Protein AF-A0AAX0Q723-F1 (afdb_monomer)

Organism: NCBI:txid2193

Secondary structure (DSSP, 8-state):
----------HHHHHHHHHHHHHTT--HHHHHHHHHHHHHHHHHHH--PPPSS--SHHHHHHHHHHHHHHHHHHHHHHHHHHHHHHHHHHHHHHHHTS---------

Structure (mmCIF, N/CA/C/O backbone):
data_AF-A0AAX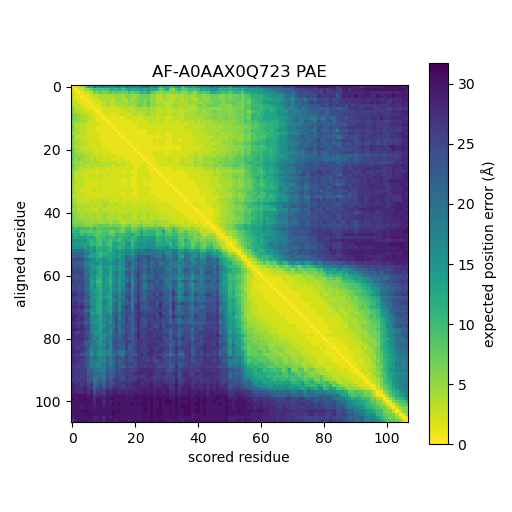0Q723-F1
#
_entry.id   AF-A0AAX0Q723-F1
#
loop_
_atom_site.group_PDB
_atom_site.id
_atom_site.type_symbol
_atom_site.label_atom_id
_atom_site.label_alt_id
_atom_site.label_comp_id
_atom_site.label_asym_id
_atom_site.label_entity_id
_atom_site.label_seq_id
_atom_site.pdbx_PDB_ins_code
_atom_site.Cartn_x
_atom_site.Cartn_y
_atom_site.Cartn_z
_atom_site.occupancy
_atom_site.B_iso_or_equiv
_atom_site.auth_seq_id
_atom_site.auth_comp_id
_atom_site.auth_asym_id
_atom_site.auth_atom_id
_atom_site.pdbx_PDB_model_num
ATOM 1 N N . MET A 1 1 ? -27.441 -0.575 0.785 1.00 50.56 1 MET A N 1
ATOM 2 C CA . MET A 1 1 ? -26.572 -0.688 -0.411 1.00 50.56 1 MET A CA 1
ATOM 3 C C . MET A 1 1 ? -25.172 -1.033 0.068 1.00 50.56 1 MET A C 1
ATOM 5 O O . MET A 1 1 ? -24.770 -0.476 1.078 1.00 50.56 1 MET A O 1
ATOM 9 N N . ALA A 1 2 ? -24.472 -1.953 -0.596 1.00 74.56 2 ALA A N 1
ATOM 10 C CA . ALA A 1 2 ? -23.093 -2.316 -0.260 1.00 74.56 2 ALA A CA 1
ATOM 11 C C . ALA A 1 2 ? -22.132 -1.666 -1.263 1.00 74.56 2 ALA A C 1
ATOM 13 O O . ALA A 1 2 ? -22.430 -1.627 -2.457 1.00 74.56 2 ALA A O 1
ATOM 14 N N . LEU A 1 3 ? -21.006 -1.149 -0.776 1.00 82.19 3 LEU A N 1
ATOM 15 C CA . LEU A 1 3 ? -19.986 -0.477 -1.579 1.00 82.19 3 LEU A CA 1
ATOM 16 C C . LEU A 1 3 ? -18.699 -1.298 -1.483 1.00 82.19 3 LEU A C 1
ATOM 18 O O . LEU A 1 3 ? -18.268 -1.643 -0.385 1.00 82.19 3 LEU A O 1
ATOM 22 N N . HIS A 1 4 ? -18.119 -1.663 -2.625 1.00 84.31 4 HIS A N 1
ATOM 23 C CA . HIS A 1 4 ? -16.868 -2.414 -2.657 1.00 84.31 4 HIS 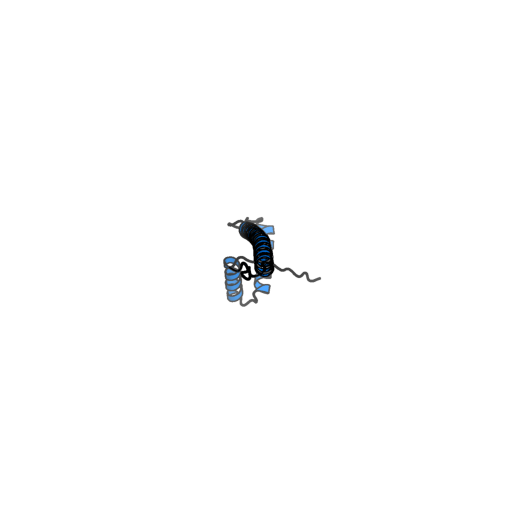A CA 1
ATOM 24 C C . HIS A 1 4 ? -15.686 -1.445 -2.679 1.00 84.31 4 HIS A C 1
ATOM 26 O O . HIS A 1 4 ? -15.652 -0.529 -3.499 1.00 84.31 4 HIS A O 1
ATOM 32 N N . LEU A 1 5 ? -14.723 -1.658 -1.784 1.00 80.56 5 LEU A N 1
ATOM 33 C CA . LEU A 1 5 ? -13.515 -0.849 -1.668 1.00 80.56 5 LEU A CA 1
ATOM 34 C C . LEU A 1 5 ? -12.288 -1.756 -1.754 1.00 80.56 5 LEU A C 1
ATOM 36 O O . LEU A 1 5 ? -12.228 -2.794 -1.100 1.00 80.56 5 LEU A O 1
ATOM 40 N N . SER A 1 6 ? -11.297 -1.328 -2.532 1.00 82.31 6 SER A N 1
ATOM 41 C CA . SER A 1 6 ? -10.004 -1.995 -2.676 1.00 82.31 6 SER A CA 1
ATOM 42 C C . SER A 1 6 ? -8.882 -1.000 -2.403 1.00 82.31 6 SER A C 1
ATOM 44 O O . SER A 1 6 ? -8.917 0.120 -2.914 1.00 82.31 6 SER A O 1
ATOM 46 N N . PHE A 1 7 ? -7.871 -1.400 -1.637 1.00 79.12 7 PHE A N 1
ATOM 47 C CA . PHE A 1 7 ? -6.725 -0.553 -1.317 1.00 79.12 7 PHE A CA 1
ATOM 48 C C . PHE A 1 7 ? -5.436 -1.367 -1.235 1.00 79.12 7 PHE A C 1
ATOM 50 O O . PHE A 1 7 ? -5.442 -2.540 -0.868 1.00 79.12 7 PHE A O 1
ATOM 57 N N . THR A 1 8 ? -4.324 -0.705 -1.540 1.00 80.56 8 THR A N 1
ATOM 58 C CA . THR A 1 8 ? -2.974 -1.238 -1.349 1.00 80.56 8 THR A CA 1
ATOM 59 C C . THR A 1 8 ? -2.442 -0.768 -0.000 1.00 80.56 8 THR A C 1
ATOM 61 O O . THR A 1 8 ? -2.597 0.404 0.355 1.00 80.56 8 THR A O 1
ATOM 64 N N . LEU A 1 9 ? -1.825 -1.678 0.753 1.00 79.06 9 LEU A N 1
ATOM 65 C CA . LEU A 1 9 ? -1.210 -1.393 2.047 1.00 79.06 9 LEU A CA 1
ATOM 66 C C . LEU A 1 9 ? 0.299 -1.606 1.967 1.00 79.06 9 LEU A C 1
ATOM 68 O O . LEU A 1 9 ? 0.760 -2.531 1.298 1.00 79.06 9 LEU A O 1
ATOM 72 N N . ASP A 1 10 ? 1.046 -0.788 2.703 1.00 79.88 10 ASP A N 1
ATOM 73 C CA . ASP A 1 10 ? 2.459 -1.052 2.958 1.00 79.88 10 ASP A CA 1
ATOM 74 C C . ASP A 1 10 ? 2.601 -2.363 3.760 1.00 79.88 10 ASP A C 1
ATOM 76 O O . ASP A 1 10 ? 1.749 -2.637 4.617 1.00 79.88 10 ASP A O 1
ATOM 80 N N . PRO A 1 11 ? 3.664 -3.164 3.546 1.00 83.12 11 PRO A N 1
ATOM 81 C CA . PRO A 1 11 ? 3.824 -4.462 4.208 1.00 83.12 11 PRO A CA 1
ATOM 82 C C . PRO A 1 11 ? 3.752 -4.387 5.738 1.00 83.12 11 PRO A C 1
ATOM 84 O O . PRO A 1 11 ? 3.088 -5.205 6.366 1.00 83.12 11 PRO A O 1
ATOM 87 N N . GLU A 1 12 ? 4.3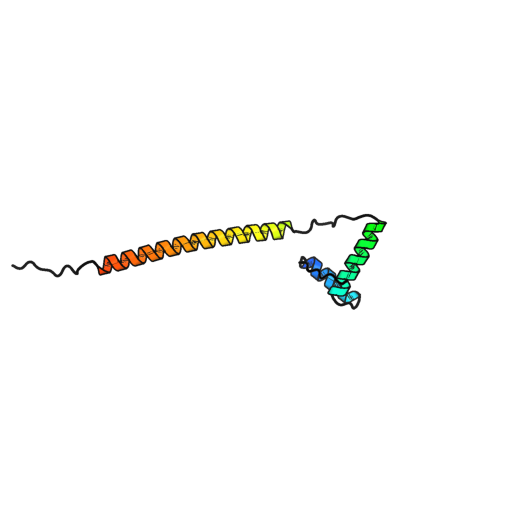63 -3.357 6.329 1.00 84.31 12 GLU A N 1
ATOM 88 C CA . GLU A 1 12 ? 4.351 -3.124 7.779 1.00 84.31 12 GLU A CA 1
ATOM 89 C C . GLU A 1 12 ? 2.926 -2.882 8.309 1.00 84.31 12 GLU A C 1
ATOM 91 O O . GLU A 1 12 ? 2.539 -3.383 9.365 1.00 84.31 12 GLU A O 1
ATOM 96 N N . LEU A 1 13 ? 2.103 -2.138 7.563 1.00 85.19 13 LEU A N 1
ATOM 97 C CA . LEU A 1 13 ? 0.715 -1.892 7.946 1.00 85.19 13 LEU A CA 1
ATOM 98 C C . LEU A 1 13 ? -0.140 -3.152 7.772 1.00 85.19 13 LEU A C 1
ATOM 100 O O . LEU A 1 13 ? -0.970 -3.437 8.633 1.00 85.19 13 LEU A O 1
ATOM 104 N N . ALA A 1 14 ? 0.077 -3.913 6.697 1.00 90.25 14 ALA A N 1
ATOM 105 C CA . ALA A 1 14 ? -0.602 -5.187 6.479 1.00 90.25 14 ALA A CA 1
ATOM 106 C C . ALA A 1 14 ? -0.307 -6.185 7.613 1.00 90.25 14 ALA A C 1
ATOM 108 O O . ALA A 1 14 ? -1.232 -6.794 8.149 1.00 90.25 14 ALA A O 1
ATOM 109 N N . GLU A 1 15 ? 0.949 -6.280 8.054 1.00 92.12 15 GLU A N 1
ATOM 110 C CA . GLU A 1 15 ? 1.336 -7.123 9.189 1.00 92.12 15 GLU A CA 1
ATOM 111 C C . GLU A 1 15 ? 0.664 -6.673 10.494 1.00 92.12 15 GLU A C 1
ATOM 113 O O . GLU A 1 15 ? 0.135 -7.493 11.248 1.00 92.12 15 GLU A O 1
ATOM 118 N N . ARG A 1 16 ? 0.604 -5.362 10.757 1.00 91.50 16 ARG A N 1
ATOM 119 C CA . ARG A 1 16 ? -0.100 -4.830 11.936 1.00 91.50 16 ARG A CA 1
ATOM 120 C C . ARG A 1 16 ? -1.591 -5.165 11.931 1.00 91.50 16 ARG A C 1
ATOM 122 O O . ARG A 1 16 ? -2.139 -5.483 12.988 1.00 91.50 16 ARG A O 1
ATOM 129 N N . VAL A 1 17 ? -2.235 -5.099 10.766 1.00 93.88 17 VAL A N 1
ATOM 130 C CA . VAL A 1 17 ? -3.635 -5.510 10.589 1.00 93.88 17 VAL A CA 1
ATOM 131 C C . VAL A 1 17 ? -3.787 -7.004 10.872 1.00 93.88 17 VAL A C 1
ATOM 133 O O . VAL A 1 17 ? -4.689 -7.378 11.614 1.00 93.88 17 VAL A O 1
ATOM 136 N N . ASP A 1 18 ? -2.883 -7.848 10.372 1.00 95.31 18 ASP A N 1
ATOM 137 C CA . ASP A 1 18 ? -2.910 -9.296 10.616 1.00 95.31 18 ASP A CA 1
ATOM 138 C C . ASP A 1 18 ? -2.739 -9.651 12.094 1.00 95.31 18 ASP A C 1
ATOM 140 O O . ASP A 1 18 ? -3.436 -10.522 12.618 1.00 95.31 18 ASP A O 1
ATOM 144 N N . ILE A 1 19 ? -1.837 -8.960 12.795 1.00 96.56 19 ILE A N 1
ATOM 145 C CA . ILE A 1 19 ? -1.654 -9.125 14.240 1.00 96.56 19 ILE A CA 1
ATOM 146 C C . ILE A 1 19 ? -2.937 -8.742 14.984 1.00 96.56 19 ILE A C 1
ATOM 148 O O . ILE A 1 19 ? -3.348 -9.454 15.901 1.00 96.56 19 ILE A O 1
ATOM 152 N N . PHE A 1 20 ? -3.572 -7.629 14.611 1.00 96.12 20 PHE A N 1
ATOM 153 C CA . PHE A 1 20 ? -4.838 -7.209 15.209 1.00 96.12 20 PHE A CA 1
ATOM 154 C C . PHE A 1 20 ? -5.959 -8.219 14.931 1.00 96.12 20 PHE A C 1
ATOM 156 O O . PHE A 1 20 ? -6.645 -8.622 15.867 1.00 96.12 20 PHE A O 1
ATOM 163 N N . ALA A 1 21 ? -6.092 -8.682 13.686 1.00 96.81 21 ALA A N 1
ATOM 164 C CA . ALA A 1 21 ? -7.092 -9.663 13.278 1.00 96.81 21 ALA A CA 1
ATOM 165 C C . ALA A 1 21 ? -6.959 -10.964 14.084 1.00 96.81 21 ALA A C 1
ATOM 167 O O . ALA A 1 21 ? -7.927 -11.413 14.689 1.00 96.81 21 ALA A O 1
ATOM 168 N N . LYS A 1 22 ? -5.734 -11.495 14.214 1.00 96.81 22 LYS A N 1
ATOM 169 C CA . LYS A 1 22 ? -5.453 -12.680 15.043 1.00 96.81 22 LYS A CA 1
ATOM 170 C C . LYS A 1 22 ? -5.800 -12.469 16.514 1.00 96.81 22 LYS A C 1
ATOM 172 O O . LYS A 1 22 ? -6.377 -13.355 17.128 1.00 96.81 22 LYS A O 1
ATOM 177 N N . LYS A 1 23 ? -5.453 -11.310 17.085 1.00 97.00 23 LYS A N 1
ATOM 178 C CA . LYS A 1 23 ? -5.747 -10.994 18.495 1.00 97.00 23 LYS A CA 1
ATOM 179 C C . LYS A 1 23 ? -7.242 -10.900 18.790 1.00 97.00 23 LYS A C 1
ATOM 181 O O . LYS A 1 23 ? -7.634 -11.134 19.924 1.00 97.00 23 LYS A O 1
ATOM 186 N N . GLN A 1 24 ? -8.034 -10.496 17.803 1.00 95.56 24 GLN A N 1
ATOM 187 C CA . GLN A 1 24 ? -9.480 -10.325 17.929 1.00 95.56 24 GLN A CA 1
ATOM 188 C C . GLN A 1 24 ? -10.269 -11.520 17.373 1.00 95.56 24 GLN A C 1
ATOM 190 O O . GLN A 1 24 ? -11.494 -11.469 17.375 1.00 95.56 24 GLN A O 1
ATOM 195 N N . GLU A 1 25 ? -9.579 -12.563 16.891 1.00 96.12 25 GLU A N 1
ATOM 196 C CA . GLU A 1 25 ? -10.170 -13.734 16.227 1.00 96.12 25 GLU A CA 1
ATOM 197 C C . GLU A 1 25 ? -11.078 -13.359 15.039 1.00 96.12 25 GLU A C 1
ATOM 199 O O . GLU A 1 25 ? -12.144 -13.932 14.833 1.00 96.12 25 GLU A O 1
ATOM 204 N N . LEU A 1 26 ? -10.646 -12.370 14.248 1.00 95.25 26 LEU A N 1
ATOM 205 C CA . LEU A 1 26 ? -11.382 -11.849 13.095 1.00 95.25 26 LEU A CA 1
ATOM 206 C C . LEU A 1 26 ? -10.701 -12.208 11.779 1.00 95.25 26 LEU A C 1
ATOM 208 O O . LEU A 1 26 ? -9.474 -12.286 11.685 1.00 95.25 26 LEU A O 1
ATOM 212 N N . GLU A 1 27 ? -11.506 -12.292 10.723 1.00 95.31 27 GLU A N 1
ATOM 213 C CA . GLU A 1 27 ? -10.999 -12.246 9.356 1.00 95.31 27 GLU A CA 1
ATOM 214 C C . GLU A 1 27 ? -10.376 -10.879 9.051 1.00 95.31 27 GLU A C 1
ATOM 216 O O . GLU A 1 27 ? -10.841 -9.837 9.521 1.00 95.31 27 GLU A O 1
ATOM 221 N N . ARG A 1 28 ? -9.344 -10.858 8.199 1.00 93.00 28 ARG A N 1
ATOM 222 C CA . ARG A 1 28 ? -8.595 -9.629 7.868 1.00 93.00 28 ARG A CA 1
ATOM 223 C C . ARG A 1 28 ? -9.505 -8.493 7.390 1.00 93.00 28 ARG A C 1
ATOM 225 O O . ARG A 1 28 ? -9.316 -7.344 7.783 1.00 93.00 28 ARG A O 1
ATOM 232 N N . ASN A 1 29 ? -10.486 -8.805 6.544 1.00 92.69 29 ASN A N 1
ATOM 233 C CA . ASN A 1 29 ? -11.406 -7.803 6.003 1.00 92.69 29 ASN A CA 1
ATOM 234 C C . ASN A 1 29 ? -12.324 -7.226 7.089 1.00 92.69 29 ASN A C 1
ATOM 236 O O . ASN A 1 29 ? -12.554 -6.021 7.108 1.00 92.69 29 ASN A O 1
ATOM 240 N N . GLU A 1 30 ? -12.807 -8.057 8.016 1.00 93.56 30 GLU A N 1
ATOM 241 C CA . GLU A 1 30 ? -13.622 -7.592 9.144 1.00 93.56 30 GLU A CA 1
ATOM 242 C C . GLU A 1 30 ? -12.788 -6.744 10.111 1.00 93.56 30 GLU A C 1
ATOM 244 O O . GLU A 1 30 ? -13.214 -5.671 10.534 1.00 93.56 30 GLU A O 1
ATOM 249 N N . ALA A 1 31 ? -11.558 -7.175 10.394 1.00 94.88 31 ALA A N 1
ATOM 250 C CA . ALA A 1 31 ? -10.602 -6.416 11.186 1.00 94.88 31 ALA A CA 1
ATOM 251 C C . ALA A 1 31 ? -10.334 -5.020 10.593 1.00 94.88 31 ALA A C 1
ATOM 253 O O . ALA A 1 31 ? -10.330 -4.031 11.325 1.00 94.88 31 ALA A O 1
ATOM 254 N N . LEU A 1 32 ? -10.158 -4.926 9.270 1.00 93.38 32 LEU A N 1
ATOM 255 C CA . LEU A 1 32 ? -9.993 -3.651 8.565 1.00 93.38 32 LEU A CA 1
ATOM 256 C C . LEU A 1 32 ? -11.212 -2.743 8.730 1.00 93.38 32 LEU A C 1
ATOM 258 O O . LEU A 1 32 ? -11.041 -1.563 9.025 1.00 93.38 32 LEU A O 1
ATOM 262 N N . LEU A 1 33 ? -12.424 -3.284 8.586 1.00 93.12 33 LEU A N 1
ATOM 263 C CA . LEU A 1 33 ? -13.653 -2.513 8.778 1.00 93.12 33 LEU A CA 1
ATOM 264 C C . LEU A 1 33 ? -13.764 -1.984 10.212 1.00 93.12 33 LEU A C 1
ATOM 266 O O . LEU A 1 33 ? -13.964 -0.785 10.388 1.00 93.12 33 LEU A O 1
ATOM 270 N N . ARG A 1 34 ? -13.511 -2.818 11.231 1.00 93.62 34 ARG A N 1
ATOM 271 C CA . ARG A 1 34 ? -13.541 -2.372 12.637 1.00 93.62 34 ARG A CA 1
ATOM 272 C C . ARG A 1 34 ? -12.509 -1.293 12.946 1.00 93.62 34 ARG A C 1
ATOM 274 O O . ARG A 1 34 ? -12.788 -0.373 13.710 1.00 93.62 34 ARG A O 1
ATOM 281 N N . LEU A 1 35 ? -11.313 -1.390 12.366 1.00 93.00 35 LEU A N 1
ATOM 282 C CA . LEU A 1 35 ? -10.279 -0.365 12.523 1.00 93.00 35 LEU A CA 1
ATOM 283 C C . LEU A 1 35 ? -10.683 0.957 11.855 1.00 93.00 35 LEU A C 1
ATOM 285 O O . LEU A 1 35 ? -10.410 2.020 12.411 1.00 93.00 35 LEU A O 1
ATOM 289 N N . ILE A 1 36 ? -11.341 0.902 10.692 1.00 92.00 36 ILE A N 1
ATOM 290 C CA . ILE A 1 36 ? -11.873 2.090 10.010 1.00 92.00 36 ILE A CA 1
ATOM 291 C C . ILE A 1 36 ? -12.987 2.724 10.848 1.00 92.00 36 ILE A C 1
ATOM 293 O O . ILE A 1 36 ? -12.935 3.923 11.106 1.00 92.00 36 ILE A O 1
ATOM 297 N N . GLU A 1 37 ? -13.953 1.934 11.316 1.00 92.62 37 GLU A N 1
ATOM 298 C CA . GLU A 1 37 ? -15.064 2.406 12.152 1.00 92.62 37 GLU A CA 1
ATOM 299 C C . GLU A 1 37 ? -14.563 3.031 13.460 1.00 92.62 37 GLU A C 1
ATOM 301 O O . GLU A 1 37 ? -14.934 4.156 13.790 1.00 92.62 37 GLU A O 1
ATOM 306 N N . GLY A 1 38 ? -13.655 2.355 14.170 1.00 91.94 38 GLY A N 1
ATOM 307 C CA . GLY A 1 38 ? -13.051 2.890 15.392 1.00 91.94 38 GLY A CA 1
ATOM 308 C C . GLY A 1 38 ? -12.250 4.171 15.144 1.00 91.94 38 GLY A C 1
ATOM 309 O O . GLY A 1 38 ? -12.318 5.107 15.939 1.00 91.94 38 GLY A O 1
ATOM 310 N N . GLY A 1 39 ? -11.538 4.242 14.015 1.00 89.38 39 GLY A N 1
ATOM 311 C CA . GLY A 1 39 ? -10.821 5.444 13.593 1.00 89.38 39 GLY A CA 1
ATOM 312 C C . GLY A 1 39 ? -11.750 6.620 13.281 1.00 89.38 39 GLY A C 1
ATOM 313 O O . GLY A 1 39 ? -11.426 7.750 13.640 1.00 89.38 39 GLY A O 1
ATOM 314 N N . LEU A 1 40 ? -12.911 6.368 12.666 1.00 90.75 40 LEU A N 1
ATOM 315 C CA . LEU A 1 40 ? -13.929 7.392 12.409 1.00 90.75 40 LEU A CA 1
ATOM 316 C C . LEU A 1 40 ? -14.518 7.930 13.715 1.00 90.75 40 LEU A C 1
ATOM 318 O O . LEU A 1 40 ? -14.532 9.142 13.912 1.00 90.75 40 LEU A O 1
ATOM 322 N N . VAL A 1 41 ? -14.906 7.047 14.641 1.00 92.00 41 VAL A N 1
ATOM 323 C CA . VAL A 1 41 ? -15.425 7.448 15.962 1.00 92.00 41 VAL A CA 1
ATOM 324 C C . VAL A 1 41 ? -14.396 8.288 16.721 1.00 92.00 41 VAL A C 1
ATOM 326 O O . VAL A 1 41 ? -14.728 9.325 17.293 1.00 92.00 41 VAL A O 1
ATOM 329 N N . GLN A 1 42 ? -13.126 7.878 16.701 1.00 89.25 42 GLN A N 1
ATOM 330 C CA . GLN A 1 42 ? -12.055 8.641 17.336 1.00 89.25 42 GLN A CA 1
ATOM 331 C C . GLN A 1 42 ? -11.858 10.012 16.673 1.00 89.25 42 GLN A C 1
ATOM 333 O O . GLN A 1 42 ? -11.669 11.007 17.374 1.00 89.25 42 GLN A O 1
ATOM 338 N N . ALA A 1 43 ? -11.921 10.077 15.341 1.00 88.06 43 ALA A N 1
ATOM 339 C CA . ALA A 1 43 ? -11.786 11.320 14.592 1.00 88.06 43 ALA A CA 1
ATOM 340 C C . ALA A 1 43 ? -12.935 12.302 14.866 1.00 88.06 43 ALA A C 1
ATOM 342 O O . ALA A 1 43 ? -12.693 13.504 14.953 1.00 88.06 43 ALA A O 1
ATOM 343 N N . GLU A 1 44 ? -14.162 11.810 15.039 1.00 89.75 44 GLU A N 1
ATOM 344 C CA . GLU A 1 44 ? -15.320 12.631 15.414 1.00 89.75 44 GLU A CA 1
ATOM 345 C C . GLU A 1 44 ? -15.187 13.207 16.830 1.00 89.75 44 GLU A C 1
ATOM 347 O O . GLU A 1 44 ? -15.578 14.347 17.073 1.00 89.75 44 GLU A O 1
ATOM 352 N N . GLN A 1 45 ? -14.611 12.444 17.763 1.00 89.06 45 GLN A N 1
ATOM 353 C CA . GLN A 1 45 ? -14.488 12.850 19.167 1.00 89.06 45 GLN A CA 1
ATOM 354 C C . GLN A 1 45 ? -13.291 13.767 19.438 1.00 89.06 45 GLN A C 1
ATOM 356 O O . GLN A 1 45 ? -13.406 14.725 20.200 1.00 89.06 45 GLN A O 1
ATOM 361 N N . ALA A 1 46 ? -12.132 13.452 18.860 1.00 87.00 46 ALA A N 1
ATOM 362 C CA . ALA A 1 46 ? -10.853 14.080 19.198 1.00 87.00 46 ALA A CA 1
ATOM 363 C C . ALA A 1 46 ? -10.186 14.795 18.010 1.00 87.00 46 ALA A C 1
ATOM 365 O O . ALA A 1 46 ? -9.098 15.354 18.158 1.00 87.00 46 ALA A O 1
ATOM 366 N N . GLY A 1 47 ? -10.828 14.792 16.840 1.00 81.62 47 GLY A N 1
ATOM 367 C CA . GLY A 1 47 ? -10.240 15.270 15.596 1.00 81.62 47 GLY A CA 1
ATOM 368 C C . GLY A 1 47 ? -9.317 14.239 14.942 1.00 81.62 47 GLY A C 1
ATOM 369 O O . GLY A 1 47 ? -8.913 13.235 15.531 1.00 81.62 47 GLY A O 1
ATOM 370 N N . ILE A 1 48 ? -8.974 14.487 13.679 1.00 77.75 48 ILE A N 1
ATOM 371 C CA . ILE A 1 48 ? -8.074 13.614 12.923 1.00 77.75 48 ILE A CA 1
ATOM 372 C C . ILE A 1 48 ? -6.639 13.870 13.386 1.00 77.75 48 ILE A C 1
ATOM 374 O O . ILE A 1 48 ? -6.059 14.919 13.104 1.00 77.75 48 ILE A O 1
ATOM 378 N N . VAL A 1 49 ? -6.039 12.882 14.048 1.00 72.50 49 VAL A N 1
ATOM 379 C CA . VAL A 1 49 ? -4.594 12.877 14.286 1.00 72.50 49 VAL A CA 1
ATOM 380 C C . VAL A 1 49 ? -3.914 12.450 12.992 1.00 72.50 49 VAL A C 1
ATOM 382 O O . VAL A 1 49 ? -4.110 11.330 12.515 1.00 72.50 49 VAL A O 1
A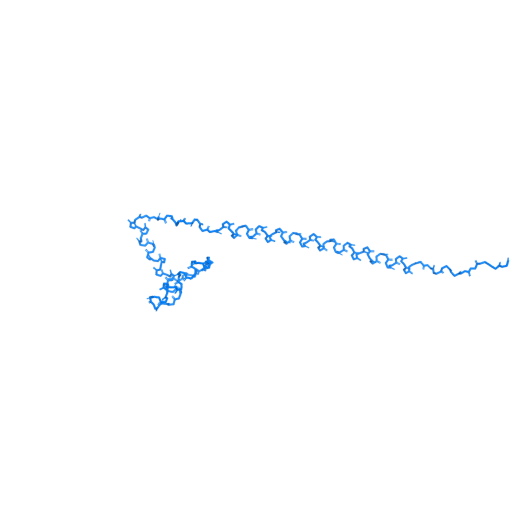TOM 385 N N . ALA A 1 50 ? -3.123 13.350 12.407 1.00 67.12 50 ALA A N 1
ATOM 386 C CA . ALA A 1 50 ? -2.318 13.012 11.244 1.00 67.12 50 ALA A CA 1
ATOM 387 C C . ALA A 1 50 ? -1.415 11.813 11.591 1.00 67.12 50 ALA A C 1
ATOM 389 O O . ALA A 1 50 ? -0.766 11.826 12.642 1.00 67.12 50 ALA A O 1
ATOM 390 N N . PRO A 1 51 ? -1.374 10.760 10.754 1.00 65.75 51 PRO A N 1
ATOM 391 C CA . PRO A 1 51 ? -0.517 9.621 11.029 1.00 65.75 51 PRO A CA 1
ATOM 392 C C . PRO A 1 51 ? 0.945 10.086 11.148 1.00 65.75 51 PRO A C 1
ATOM 394 O O . PRO A 1 51 ? 1.367 10.967 10.398 1.00 65.75 51 PRO A O 1
ATOM 397 N N . PRO A 1 52 ? 1.746 9.477 12.044 1.00 60.94 52 PRO A N 1
ATOM 398 C CA . PRO A 1 52 ? 3.130 9.892 12.316 1.00 60.94 52 PRO A CA 1
ATOM 399 C C . PRO A 1 52 ? 4.064 9.782 11.098 1.00 60.94 52 PRO A C 1
ATOM 401 O O . PRO A 1 52 ? 5.182 10.288 11.116 1.00 60.94 52 PRO A O 1
ATOM 404 N N . ARG A 1 53 ? 3.604 9.127 10.029 1.00 57.22 53 ARG A N 1
ATOM 405 C CA . ARG A 1 53 ? 4.247 9.066 8.721 1.00 57.22 53 ARG A CA 1
ATOM 406 C C . ARG A 1 53 ? 3.197 9.424 7.672 1.00 57.22 53 ARG A C 1
ATOM 408 O O . ARG A 1 53 ? 2.167 8.751 7.590 1.00 57.22 53 ARG A O 1
ATOM 415 N N . GLU A 1 54 ? 3.459 10.446 6.855 1.00 56.34 54 GLU A N 1
ATOM 416 C CA . GLU A 1 54 ? 2.754 10.594 5.578 1.00 56.34 54 GLU A CA 1
ATOM 417 C C . GLU A 1 54 ? 2.928 9.272 4.822 1.00 56.34 54 GLU A C 1
ATOM 419 O O . GLU A 1 54 ? 4.060 8.835 4.601 1.00 56.34 54 GLU A O 1
ATOM 424 N N . ARG A 1 55 ? 1.816 8.601 4.486 1.00 58.69 55 ARG A N 1
ATOM 425 C CA . ARG A 1 55 ? 1.835 7.372 3.682 1.00 58.69 55 ARG A CA 1
ATOM 426 C C . ARG A 1 55 ? 2.760 7.579 2.492 1.00 58.69 55 ARG A C 1
ATOM 428 O O . ARG A 1 55 ? 2.685 8.616 1.827 1.00 58.69 55 ARG A O 1
ATOM 435 N N . SER A 1 56 ? 3.591 6.586 2.195 1.00 55.19 56 SER A N 1
ATOM 436 C CA . SER A 1 56 ? 4.577 6.665 1.121 1.00 55.19 56 SER A CA 1
ATOM 437 C C . SER A 1 56 ? 3.954 6.541 -0.279 1.00 55.19 56 SER A C 1
ATOM 439 O O . SER A 1 56 ? 4.445 5.851 -1.165 1.00 55.19 56 SER A O 1
ATOM 441 N N . PHE A 1 57 ? 2.881 7.290 -0.544 1.00 55.34 57 PHE A N 1
ATOM 442 C CA . PHE A 1 57 ? 2.417 7.561 -1.903 1.00 55.34 57 PHE A CA 1
ATOM 443 C C . PHE A 1 57 ? 3.515 8.228 -2.753 1.00 55.34 57 PHE A C 1
ATOM 445 O O . PHE A 1 57 ? 3.506 8.138 -3.978 1.00 55.34 57 PHE A O 1
ATOM 452 N N . LYS A 1 58 ? 4.515 8.852 -2.113 1.00 55.31 58 LYS A N 1
ATOM 453 C CA . LYS A 1 58 ? 5.742 9.306 -2.778 1.00 55.31 58 LYS A CA 1
ATOM 454 C C . LYS A 1 58 ? 6.596 8.144 -3.293 1.00 55.31 58 LYS A C 1
ATOM 456 O O . LYS A 1 58 ? 7.188 8.292 -4.358 1.00 55.31 58 LYS A O 1
ATOM 461 N N . GLU A 1 59 ? 6.661 7.004 -2.605 1.00 58.28 59 GLU A N 1
ATOM 462 C CA . GLU A 1 59 ? 7.366 5.821 -3.115 1.00 58.28 59 GLU A CA 1
ATOM 463 C C . GLU A 1 59 ? 6.639 5.196 -4.293 1.00 58.28 59 GLU A C 1
ATOM 465 O O . GLU A 1 59 ? 7.294 4.898 -5.283 1.00 58.28 59 GLU A O 1
ATOM 470 N N . THR A 1 60 ? 5.311 5.077 -4.261 1.00 66.69 60 THR A N 1
ATOM 471 C CA . THR A 1 60 ? 4.559 4.565 -5.421 1.00 66.69 60 THR A CA 1
ATOM 472 C C . THR A 1 60 ? 4.645 5.510 -6.617 1.00 66.69 60 THR A C 1
ATOM 474 O O . THR A 1 60 ? 4.909 5.056 -7.728 1.00 66.69 60 THR A O 1
ATOM 477 N N . ALA A 1 61 ? 4.553 6.827 -6.409 1.00 69.12 61 ALA A N 1
ATOM 478 C CA . ALA A 1 61 ? 4.797 7.811 -7.465 1.00 69.12 61 ALA A CA 1
ATOM 479 C C . ALA A 1 61 ? 6.238 7.742 -8.011 1.00 69.12 61 ALA A C 1
ATOM 481 O O . ALA A 1 61 ? 6.463 7.857 -9.218 1.00 69.12 61 ALA A O 1
ATOM 482 N N . ARG A 1 62 ? 7.230 7.512 -7.141 1.00 76.00 62 ARG A N 1
ATOM 483 C CA . ARG A 1 62 ? 8.634 7.317 -7.537 1.00 76.00 62 ARG A CA 1
ATOM 484 C C . ARG A 1 62 ? 8.836 6.005 -8.292 1.00 76.00 62 ARG A C 1
ATOM 486 O O . ARG A 1 62 ? 9.564 5.996 -9.278 1.00 76.00 62 ARG A O 1
ATOM 493 N N . MET A 1 63 ? 8.188 4.922 -7.869 1.00 77.75 63 MET A N 1
ATOM 494 C CA . MET A 1 63 ? 8.206 3.633 -8.560 1.00 77.75 63 MET A CA 1
ATOM 495 C C . MET A 1 63 ? 7.575 3.759 -9.942 1.00 77.75 63 MET A C 1
ATOM 497 O O . MET A 1 63 ? 8.193 3.332 -10.911 1.00 77.75 63 MET A O 1
ATOM 501 N N . GLN A 1 64 ? 6.422 4.425 -10.058 1.00 82.56 64 GLN A N 1
ATOM 502 C CA . GLN A 1 64 ? 5.781 4.674 -11.348 1.00 82.56 64 GLN A CA 1
ATOM 503 C C . GLN A 1 64 ? 6.701 5.474 -12.275 1.00 82.56 64 GLN A C 1
ATOM 505 O O . GLN A 1 64 ? 6.949 5.055 -13.400 1.00 82.56 64 GLN A O 1
ATOM 510 N N . LYS A 1 65 ? 7.311 6.559 -11.778 1.00 87.12 65 LYS A N 1
ATOM 511 C CA . LYS A 1 65 ? 8.281 7.347 -12.554 1.00 87.12 65 LYS A CA 1
ATOM 512 C C . LYS A 1 65 ? 9.479 6.508 -13.018 1.00 87.12 65 LYS A C 1
ATOM 514 O O . LYS A 1 65 ? 9.942 6.667 -14.147 1.00 87.12 65 LYS A O 1
ATOM 519 N N . ASN A 1 66 ? 9.988 5.626 -12.158 1.00 88.44 66 ASN A N 1
ATOM 520 C CA . ASN A 1 66 ? 11.099 4.737 -12.495 1.00 88.44 66 ASN A CA 1
ATOM 521 C C . ASN A 1 66 ? 10.696 3.697 -13.553 1.00 88.44 66 ASN A C 1
ATOM 523 O O . ASN A 1 66 ? 11.474 3.433 -14.467 1.00 88.44 66 ASN A O 1
ATOM 527 N N . ILE A 1 67 ? 9.486 3.138 -13.460 1.00 93.06 67 ILE A N 1
ATOM 528 C CA . ILE A 1 67 ? 8.928 2.212 -14.455 1.00 93.06 67 ILE A CA 1
ATOM 529 C C . ILE A 1 67 ? 8.760 2.924 -15.799 1.00 93.06 67 ILE A C 1
ATOM 531 O O . ILE A 1 67 ? 9.214 2.407 -16.817 1.00 93.06 67 ILE A O 1
ATOM 535 N N . ASP A 1 68 ? 8.200 4.133 -15.808 1.00 92.81 68 ASP A N 1
ATOM 536 C CA . ASP A 1 68 ? 8.019 4.917 -17.032 1.00 92.81 68 ASP A CA 1
ATOM 537 C C . ASP A 1 68 ? 9.363 5.220 -17.715 1.00 92.81 68 ASP A C 1
ATOM 539 O O . ASP A 1 68 ? 9.471 5.162 -18.942 1.00 92.81 68 ASP A O 1
ATOM 543 N N . MET A 1 69 ? 10.415 5.505 -16.936 1.00 94.06 69 MET A N 1
ATOM 544 C CA . MET A 1 69 ? 11.777 5.652 -17.461 1.00 94.06 69 MET A CA 1
ATOM 545 C C . MET A 1 69 ? 12.327 4.343 -18.039 1.00 94.06 69 MET A C 1
ATOM 547 O O . MET A 1 69 ? 12.901 4.358 -19.126 1.00 94.06 69 MET A O 1
ATOM 551 N N . LEU A 1 70 ? 12.142 3.211 -17.353 1.00 95.06 70 LEU A N 1
ATOM 552 C CA . LEU A 1 70 ? 12.592 1.906 -17.847 1.00 95.06 70 LEU A CA 1
ATOM 553 C C . LEU A 1 70 ? 11.911 1.530 -19.165 1.00 95.06 70 LEU A C 1
ATOM 555 O O . LEU A 1 70 ? 12.584 1.078 -20.088 1.00 95.06 70 LEU A O 1
ATOM 559 N N . VAL A 1 71 ? 10.601 1.761 -19.279 1.00 95.62 71 VAL A N 1
ATOM 560 C CA . VAL A 1 71 ? 9.841 1.508 -20.512 1.00 95.62 71 VAL A CA 1
ATOM 561 C C . VAL A 1 71 ? 10.396 2.335 -21.672 1.00 95.62 71 VAL A C 1
ATOM 563 O O . VAL A 1 71 ? 10.639 1.786 -22.745 1.00 95.62 71 VAL A O 1
ATOM 566 N N . ARG A 1 72 ? 10.678 3.627 -21.451 1.00 94.56 72 ARG A N 1
ATOM 567 C CA . ARG A 1 72 ? 11.284 4.495 -22.478 1.00 94.56 72 ARG A CA 1
ATOM 568 C C . ARG A 1 72 ? 12.652 3.990 -22.927 1.00 94.56 72 ARG A C 1
ATOM 570 O O . ARG A 1 72 ? 12.887 3.888 -24.127 1.00 94.56 72 ARG A O 1
ATOM 577 N N . ASN A 1 73 ? 13.514 3.615 -21.983 1.00 94.56 73 ASN A N 1
A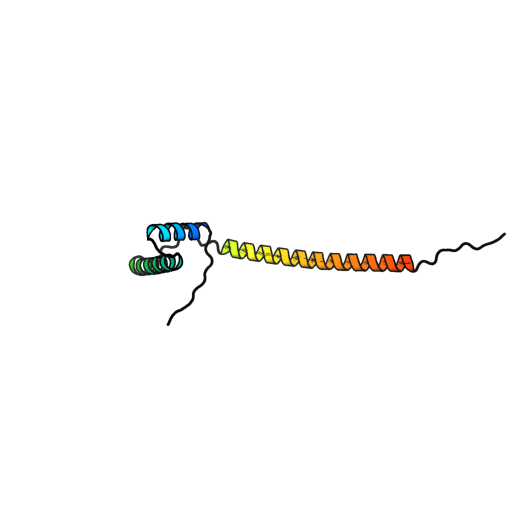TOM 578 C CA . ASN A 1 73 ? 14.847 3.098 -22.297 1.00 94.56 73 ASN A CA 1
ATOM 579 C C . ASN A 1 73 ? 14.773 1.785 -23.096 1.00 94.56 73 ASN A C 1
ATOM 581 O O . ASN A 1 73 ? 15.545 1.578 -24.029 1.00 94.56 73 ASN A O 1
ATOM 585 N N . ILE A 1 74 ? 13.826 0.900 -22.765 1.00 95.00 74 ILE A N 1
ATOM 586 C CA . ILE A 1 74 ? 13.595 -0.344 -23.513 1.00 95.00 74 ILE A CA 1
ATOM 587 C C . ILE A 1 74 ? 13.109 -0.045 -24.937 1.00 95.00 74 ILE A C 1
ATOM 589 O O . ILE A 1 74 ? 13.551 -0.699 -25.884 1.00 95.00 74 ILE A O 1
ATOM 593 N N . ASP A 1 75 ? 12.229 0.939 -25.115 1.00 94.12 75 ASP A N 1
ATOM 594 C CA . ASP A 1 75 ? 11.756 1.344 -26.441 1.00 94.12 75 ASP A CA 1
ATOM 595 C C . ASP A 1 75 ? 12.867 1.954 -27.303 1.00 94.12 75 ASP A C 1
ATOM 597 O O . ASP A 1 75 ? 12.925 1.693 -28.508 1.00 94.12 75 ASP A O 1
ATOM 601 N N . GLU A 1 76 ? 13.767 2.737 -26.709 1.00 93.94 76 GLU A N 1
ATOM 602 C CA . GLU A 1 76 ? 14.962 3.248 -27.386 1.00 93.94 76 GLU A CA 1
ATOM 603 C C . GLU A 1 76 ? 15.891 2.107 -27.802 1.00 93.94 76 GLU A C 1
ATOM 605 O O . GLU A 1 76 ? 16.222 1.987 -28.984 1.00 93.94 76 GLU A O 1
ATOM 610 N N . LEU A 1 77 ? 16.186 1.181 -26.887 1.00 94.06 77 LEU A N 1
ATOM 611 C CA . LEU A 1 77 ? 17.006 0.006 -27.179 1.00 94.06 77 LEU A CA 1
ATOM 612 C C . LEU A 1 77 ? 16.391 -0.854 -28.296 1.00 94.06 77 LEU A C 1
ATOM 614 O O . LEU A 1 77 ? 17.080 -1.311 -29.206 1.00 94.06 77 LEU A O 1
ATOM 618 N N . LYS A 1 78 ? 15.066 -1.027 -28.302 1.00 93.56 78 LYS A N 1
ATOM 619 C CA . LYS A 1 78 ? 14.351 -1.750 -29.364 1.00 93.56 78 LYS A CA 1
ATOM 620 C C . LYS A 1 78 ? 14.508 -1.080 -30.732 1.00 93.56 78 LYS A C 1
ATOM 622 O O . LYS A 1 78 ? 14.587 -1.782 -31.744 1.00 93.56 78 LYS A O 1
ATOM 627 N N . LYS A 1 79 ? 14.540 0.256 -30.792 1.00 93.50 79 LYS A N 1
ATOM 628 C CA . LYS A 1 79 ? 14.792 0.998 -32.040 1.00 93.50 79 LYS A CA 1
ATOM 629 C C . LYS A 1 79 ? 16.221 0.773 -32.522 1.00 93.50 79 LYS A C 1
ATOM 631 O O . LYS A 1 79 ? 16.400 0.443 -33.693 1.00 93.50 79 LYS A O 1
ATOM 636 N N . GLU A 1 80 ? 17.206 0.871 -31.636 1.00 91.88 80 GLU A N 1
ATOM 637 C CA . GLU A 1 80 ? 18.614 0.625 -31.974 1.00 91.88 80 GLU A CA 1
ATOM 638 C C . GLU A 1 80 ? 18.835 -0.801 -32.488 1.00 91.88 80 GLU A C 1
ATOM 640 O O . GLU A 1 80 ? 19.436 -1.000 -33.544 1.00 91.88 80 GLU A O 1
ATOM 645 N N . VAL A 1 81 ? 18.249 -1.798 -31.819 1.00 93.81 81 VAL A N 1
ATOM 646 C CA . VAL A 1 81 ? 18.313 -3.202 -32.246 1.00 93.81 81 VAL A CA 1
ATOM 647 C C . VAL A 1 81 ? 17.714 -3.389 -33.643 1.00 93.81 81 VAL A C 1
ATOM 649 O O . VAL A 1 81 ? 18.283 -4.122 -34.453 1.00 93.81 81 VAL A O 1
ATOM 652 N N . ARG A 1 82 ? 16.592 -2.729 -33.971 1.00 91.69 82 ARG A N 1
ATOM 653 C CA . ARG A 1 82 ? 16.017 -2.778 -35.331 1.00 91.69 82 ARG A CA 1
ATOM 654 C C . ARG A 1 82 ? 16.955 -2.176 -36.372 1.00 91.69 82 ARG A C 1
ATOM 656 O O . ARG A 1 82 ? 17.107 -2.755 -37.445 1.00 91.69 82 ARG A O 1
ATOM 663 N N . VAL A 1 83 ? 17.577 -1.041 -36.059 1.00 92.12 83 VAL A N 1
ATOM 664 C CA . VAL A 1 83 ? 18.542 -0.382 -36.948 1.00 92.12 83 VAL A CA 1
ATOM 665 C C . VAL A 1 83 ? 19.745 -1.292 -37.191 1.00 92.12 83 VAL A C 1
ATOM 667 O O . VAL A 1 83 ? 20.110 -1.518 -38.344 1.00 92.12 83 VAL A O 1
ATOM 670 N N . MET A 1 84 ? 20.303 -1.896 -36.138 1.00 90.88 84 MET A N 1
ATOM 671 C CA . MET A 1 84 ? 21.394 -2.865 -36.267 1.00 90.88 84 MET A CA 1
ATOM 672 C C . MET A 1 84 ? 21.003 -4.064 -37.134 1.00 90.88 84 MET A C 1
ATOM 674 O O . MET A 1 84 ? 21.758 -4.437 -38.029 1.00 90.88 84 MET A O 1
ATOM 678 N N . HIS A 1 85 ? 19.818 -4.645 -36.922 1.00 89.75 85 HIS A N 1
ATOM 679 C CA . HIS A 1 85 ? 19.330 -5.747 -37.758 1.00 89.75 85 HIS A CA 1
ATOM 680 C C . HIS A 1 85 ? 19.217 -5.343 -39.232 1.00 89.75 85 HIS A C 1
ATOM 682 O O . HIS A 1 85 ? 19.606 -6.112 -40.109 1.00 89.75 85 HIS A O 1
ATOM 688 N N . HIS A 1 86 ? 18.720 -4.137 -39.514 1.00 88.56 86 HIS A N 1
ATOM 689 C CA . HIS A 1 86 ? 18.622 -3.635 -40.881 1.00 88.56 86 HIS A CA 1
ATOM 690 C C . HIS A 1 86 ? 20.003 -3.476 -41.535 1.00 88.56 86 HIS A C 1
ATOM 692 O O . HIS A 1 86 ? 20.211 -3.957 -42.646 1.00 88.56 86 HIS A O 1
ATOM 698 N N . LEU A 1 87 ? 20.967 -2.888 -40.822 1.00 88.75 87 LEU A N 1
ATOM 699 C CA . LEU A 1 87 ? 22.358 -2.761 -41.272 1.00 88.75 87 LEU A CA 1
ATOM 700 C C . LEU A 1 87 ? 23.011 -4.120 -41.549 1.00 88.75 87 LEU A C 1
ATOM 702 O O . LEU A 1 87 ? 23.661 -4.287 -42.579 1.00 88.75 87 LEU A O 1
ATOM 706 N N . LEU A 1 88 ? 22.811 -5.099 -40.664 1.00 89.31 88 LEU A N 1
ATOM 707 C CA . LEU A 1 88 ? 23.333 -6.454 -40.853 1.00 89.31 88 LEU A CA 1
ATOM 708 C C . LEU A 1 88 ? 22.739 -7.128 -42.094 1.00 89.31 88 LEU A C 1
ATOM 710 O O . LEU A 1 88 ? 23.462 -7.812 -42.816 1.00 89.31 88 LEU A O 1
ATOM 714 N N . ASN A 1 89 ? 21.449 -6.928 -42.366 1.00 86.44 89 ASN A N 1
ATOM 715 C CA . ASN A 1 89 ? 20.815 -7.459 -43.572 1.00 86.44 89 ASN A CA 1
ATOM 716 C C . ASN A 1 89 ? 21.371 -6.791 -44.835 1.00 86.44 89 ASN A C 1
ATOM 718 O O . ASN A 1 89 ? 21.797 -7.494 -45.744 1.00 86.44 89 ASN A O 1
ATOM 722 N N . LEU A 1 90 ? 21.493 -5.460 -44.848 1.00 88.12 90 LEU A N 1
ATOM 723 C CA . LEU A 1 90 ? 22.098 -4.734 -45.970 1.00 88.12 90 LEU A CA 1
ATOM 724 C C . LEU A 1 90 ? 23.539 -5.184 -46.247 1.00 88.12 90 LEU A C 1
ATOM 726 O O . LEU A 1 90 ? 23.934 -5.317 -47.403 1.00 88.12 90 LEU A O 1
ATOM 730 N N . GLN A 1 91 ? 24.334 -5.446 -45.205 1.00 82.75 91 GLN A N 1
ATOM 731 C CA . GLN A 1 91 ? 25.692 -5.972 -45.363 1.00 82.75 91 GLN A CA 1
ATOM 732 C C . GLN A 1 91 ? 25.708 -7.392 -45.935 1.00 82.75 91 GLN A C 1
ATOM 734 O O . GLN A 1 91 ? 26.546 -7.688 -46.787 1.00 82.75 91 GLN A O 1
ATOM 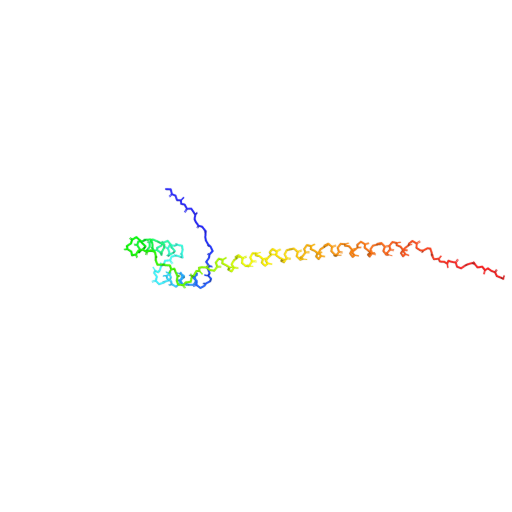739 N N . LYS A 1 92 ? 24.793 -8.264 -45.496 1.00 82.69 92 LYS A N 1
ATOM 740 C CA . LYS A 1 92 ? 24.646 -9.618 -46.049 1.00 82.69 92 LYS A CA 1
ATOM 741 C C . LYS A 1 92 ? 24.251 -9.577 -47.523 1.00 82.69 92 LYS A C 1
ATOM 743 O O . LYS A 1 92 ? 24.870 -10.273 -48.325 1.00 82.69 92 LYS A O 1
ATOM 748 N N . ASP A 1 93 ? 23.301 -8.722 -47.884 1.00 80.56 93 ASP A N 1
ATOM 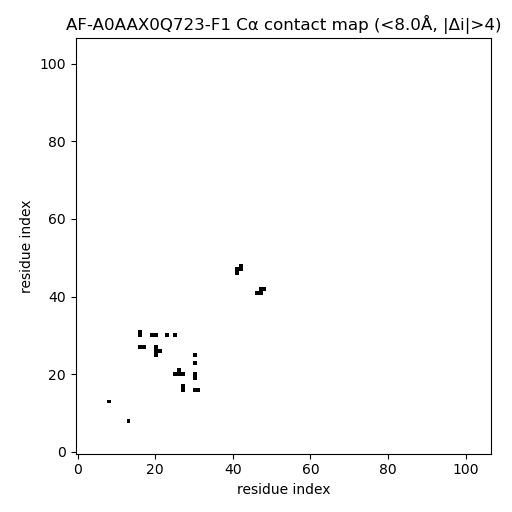749 C CA . ASP A 1 93 ? 22.842 -8.560 -49.265 1.00 80.56 93 ASP A CA 1
ATOM 750 C C . ASP A 1 93 ? 23.953 -7.978 -50.151 1.00 80.56 93 ASP A C 1
ATOM 752 O O . ASP A 1 93 ? 24.216 -8.481 -51.243 1.00 80.56 93 ASP A O 1
ATOM 756 N N . ALA A 1 94 ? 24.690 -6.978 -49.656 1.00 76.62 94 ALA A N 1
ATOM 757 C CA . ALA A 1 94 ? 25.845 -6.413 -50.351 1.00 76.62 94 ALA A CA 1
ATOM 758 C C . ALA A 1 94 ? 26.991 -7.427 -50.521 1.00 76.62 94 ALA A C 1
ATOM 760 O O . ALA A 1 94 ? 27.681 -7.414 -51.541 1.00 76.62 94 ALA A O 1
ATOM 761 N N . ALA A 1 95 ? 27.202 -8.315 -49.544 1.00 72.94 95 ALA A N 1
ATOM 762 C CA . ALA A 1 95 ? 28.178 -9.396 -49.642 1.00 72.94 95 ALA A CA 1
ATOM 763 C C . ALA A 1 95 ? 27.744 -10.473 -50.650 1.00 72.94 95 ALA A C 1
ATOM 765 O O . ALA A 1 95 ? 28.586 -10.971 -51.395 1.00 72.94 95 ALA A O 1
ATOM 766 N N . ALA A 1 96 ? 26.447 -10.787 -50.722 1.00 73.19 96 ALA A N 1
ATOM 767 C CA . ALA A 1 96 ? 25.881 -11.719 -51.698 1.00 73.19 96 ALA A CA 1
ATOM 768 C C . ALA A 1 96 ? 25.874 -11.156 -53.133 1.00 73.19 96 ALA A C 1
ATOM 770 O O . ALA A 1 96 ? 26.006 -11.912 -54.093 1.00 73.19 96 ALA A O 1
ATOM 771 N N . ALA A 1 97 ? 25.762 -9.833 -53.286 1.00 67.75 97 ALA A N 1
ATOM 772 C CA . ALA A 1 97 ? 25.753 -9.149 -54.578 1.00 67.75 97 ALA A CA 1
ATOM 773 C C . ALA A 1 97 ? 27.150 -8.909 -55.181 1.00 67.75 97 ALA A C 1
ATOM 775 O O . ALA A 1 97 ? 27.245 -8.470 -56.328 1.00 67.75 97 ALA A O 1
ATOM 776 N N . ARG A 1 98 ? 28.246 -9.183 -54.455 1.00 59.31 98 ARG A N 1
ATOM 777 C CA . ARG A 1 98 ? 29.602 -9.124 -55.026 1.00 59.31 98 ARG A CA 1
ATOM 778 C C . ARG A 1 98 ? 29.833 -10.358 -55.907 1.00 59.31 98 ARG A C 1
ATOM 780 O O . ARG A 1 98 ? 29.952 -11.458 -55.365 1.00 59.31 98 ARG A O 1
ATOM 787 N N . PRO A 1 99 ? 29.940 -10.224 -57.243 1.00 56.88 99 PRO A N 1
ATOM 788 C CA . PRO A 1 99 ? 30.292 -11.360 -58.078 1.00 56.88 99 PRO A CA 1
ATOM 789 C C . P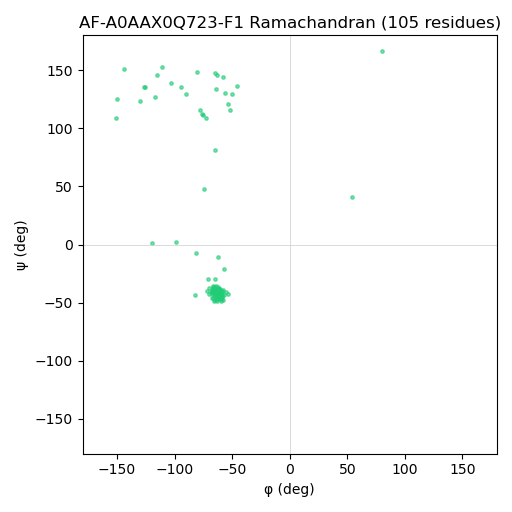RO A 1 99 ? 31.709 -11.806 -57.712 1.00 56.88 99 PRO A C 1
ATOM 791 O O . PRO A 1 99 ? 32.619 -10.982 -57.591 1.00 56.88 99 PRO A O 1
ATOM 794 N N . ALA A 1 100 ? 31.901 -13.116 -57.533 1.00 59.50 100 ALA A N 1
ATOM 795 C CA . ALA A 1 100 ? 33.233 -13.693 -57.443 1.00 59.50 100 ALA A CA 1
ATOM 796 C C . ALA A 1 100 ? 34.019 -13.209 -58.666 1.00 59.50 100 ALA A C 1
ATOM 798 O O . ALA A 1 100 ? 33.634 -13.508 -59.798 1.00 59.50 100 ALA A O 1
ATOM 799 N N . HIS A 1 101 ? 35.077 -12.427 -58.439 1.00 55.44 101 HIS A N 1
ATOM 800 C CA . HIS A 1 101 ? 35.994 -11.977 -59.479 1.00 55.4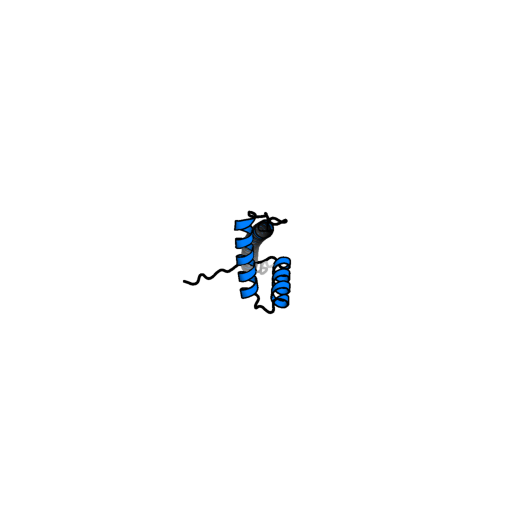4 101 HIS A CA 1
ATOM 801 C C . HIS A 1 101 ? 36.700 -13.229 -60.018 1.00 55.44 101 HIS A C 1
ATOM 803 O O . HIS A 1 101 ? 37.771 -13.630 -59.569 1.00 55.44 101 HIS A O 1
ATOM 809 N N . ARG A 1 102 ? 36.016 -13.940 -60.919 1.00 52.53 102 ARG A N 1
ATOM 810 C CA . ARG A 1 102 ? 36.502 -15.150 -61.564 1.00 52.53 102 ARG A CA 1
ATOM 811 C C . ARG A 1 102 ? 37.556 -14.679 -62.549 1.00 52.53 102 ARG A C 1
ATOM 813 O O . ARG A 1 102 ? 37.243 -13.983 -63.512 1.00 52.53 102 ARG A O 1
ATOM 820 N N . GLY A 1 103 ? 38.804 -14.980 -62.208 1.00 61.38 103 GLY A N 1
ATOM 821 C CA . GLY A 1 103 ? 39.980 -14.531 -62.927 1.00 61.38 103 GLY A CA 1
ATOM 822 C C . GLY A 1 103 ? 39.877 -14.799 -64.419 1.00 61.38 103 GLY A C 1
ATOM 823 O O . GLY A 1 103 ? 39.607 -15.917 -64.837 1.00 61.38 103 GLY A O 1
ATOM 824 N N . PHE A 1 104 ? 40.141 -13.766 -65.202 1.00 55.47 104 PHE A N 1
ATOM 825 C CA . PHE A 1 104 ? 40.531 -13.875 -66.594 1.00 55.47 104 PHE A CA 1
ATOM 826 C C . PHE A 1 104 ? 41.400 -12.662 -66.882 1.00 55.47 104 PHE A C 1
ATOM 828 O O . PHE A 1 104 ? 40.884 -11.559 -66.927 1.00 55.47 104 PHE A O 1
ATOM 835 N N . PHE A 1 105 ? 42.703 -12.866 -67.052 1.00 50.81 105 PHE A N 1
ATOM 836 C CA . PHE A 1 105 ? 43.338 -12.557 -68.328 1.00 50.81 105 PHE A CA 1
ATOM 837 C C . PHE A 1 105 ? 44.521 -13.507 -68.534 1.00 50.81 105 PHE A C 1
ATOM 839 O O . PHE A 1 105 ? 45.351 -13.722 -67.654 1.00 50.81 105 PHE A O 1
ATOM 846 N N . LYS A 1 106 ? 44.465 -14.176 -69.687 1.00 53.19 106 LYS A N 1
ATOM 847 C CA . LYS A 1 106 ? 45.419 -15.148 -70.214 1.00 53.19 106 LYS A CA 1
ATOM 848 C C . LYS A 1 106 ? 46.611 -14.424 -70.847 1.00 53.19 106 LYS A C 1
ATOM 850 O O . LYS A 1 106 ? 46.373 -13.439 -71.534 1.00 53.19 106 LYS A O 1
ATOM 855 N N . LYS A 1 107 ? 47.760 -15.105 -70.744 1.00 48.75 107 LYS A N 1
ATOM 856 C CA . LYS A 1 107 ? 48.971 -15.090 -71.587 1.00 48.75 107 LYS A CA 1
ATOM 857 C C . LYS A 1 107 ? 49.733 -13.778 -71.718 1.00 48.75 107 LYS A C 1
ATOM 859 O O . LYS A 1 107 ? 49.209 -12.844 -72.352 1.00 48.75 107 LYS A O 1
#

Nearest PDB structures (foldseek):
  6gts-assembly1_C-2  TM=5.937E-01  e=3.659E+00  Escherichia coli
  8uh7-assembly1_A  TM=3.972E-01  e=2.052E+00  Tequatrovirus

Radius of gyration: 32.2 Å; Cα contacts (8 Å, |Δi|>4): 17; chains: 1; bounding box: 76×30×91 Å

Mean predicted aligned error: 15.1 Å

Foldseek 3Di:
DDDDDDDDDDPVVLVVLVVQCVVVVHDSVVSVVVVVVVQVVCCVVPNHDDPPDDPPPVVVVVVVVVVVVVVVVVVVVVVVVVVVVVVVVVVVVVVVPDPDCPDDDDD

Sequence (107 aa):
MALHLSFTLDPELAERVDIFAKKQELERNEALLRLIEGGLVQAEQAGIVAPPRERSFKETARMQKNIDMLVRNIDELKKEVRVMHHLLNLQKDAAAARPAHRGFFKK

pLDDT: mean 81.94, std 14.25, range [48.75, 97.0]

Solvent-accessible surface area (backbone atoms only — not comparable to full-atom values): 6578 Å² total; per-residue (Å²): 139,88,83,92,84,86,83,90,71,57,69,71,57,49,50,52,48,48,53,48,8,63,77,68,77,40,56,62,70,58,37,51,51,52,52,49,52,52,48,50,56,46,29,75,75,74,46,79,74,77,64,99,58,80,74,62,60,64,53,55,54,50,48,50,53,51,49,57,49,52,53,51,53,51,54,51,50,51,51,52,52,50,51,52,52,51,53,54,48,54,50,52,53,54,60,70,67,52,74,79,84,73,86,81,85,82,134